Protein AF-A0A2W6WBD4-F1 (afdb_monomer_lite)

pLDDT: mean 84.71, std 10.41, range [52.47, 96.94]

Radius of gyration: 35.51 Å; chains: 1; bounding box: 65×51×89 Å

Secondary structure (DSSP, 8-state):
---HHHHHHHHHHHHHHHT--HHHHHHHHHHTT-S-PPPHHHHHHHTTTSS----HHHHHHHHHHHHH-S----HHHHHHHHHHHHHHHHHHHHHHHHHHHHHHHHHHHHHHHHHHHHHTS-------TTTT--HHHHHHHTT---

Foldseek 3Di:
DDDLVNLLVLLVVLCVVQVHQLVLLLVLLVLVVDPQADDSVLNVCSNVPHPRDGDPVNSVSSVVSCVVCVHCHDSVSNNVVSVVVVVVVVVVVVVVVVVVVVVVVVVVVVVVVVVVVVVPDDPPPPQDPCRPPDPCVVCVVVVHDD

Structure (mmCIF, N/CA/C/O backbone):
data_AF-A0A2W6WBD4-F1
#
_entry.id   AF-A0A2W6WBD4-F1
#
loop_
_atom_site.group_PDB
_atom_site.id
_atom_site.type_symbol
_atom_site.label_atom_id
_atom_site.label_alt_id
_atom_site.label_comp_id
_atom_site.label_asym_id
_atom_site.label_entity_id
_atom_site.label_seq_id
_atom_site.pdbx_PDB_ins_code
_atom_site.Cartn_x
_atom_site.Cartn_y
_atom_site.Cartn_z
_atom_site.occupancy
_atom_site.B_iso_or_equiv
_atom_site.auth_seq_id
_atom_site.auth_comp_id
_atom_site.auth_asym_id
_atom_site.auth_atom_id
_atom_site.pdbx_PDB_model_num
ATOM 1 N N . MET A 1 1 ? -13.043 21.173 6.519 1.00 58.72 1 MET A N 1
ATOM 2 C CA . MET A 1 1 ? -12.033 20.227 7.047 1.00 58.72 1 MET A CA 1
ATOM 3 C C . MET A 1 1 ? -12.710 19.423 8.134 1.00 58.72 1 MET A C 1
ATOM 5 O O . MET A 1 1 ? -13.426 20.041 8.909 1.00 58.72 1 MET A O 1
ATOM 9 N N . GLN A 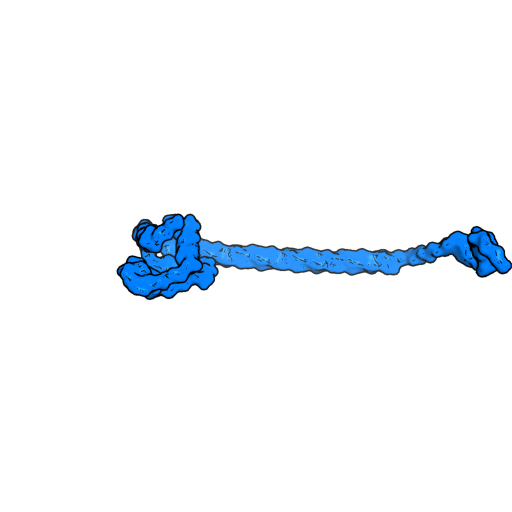1 2 ? -12.540 18.098 8.159 1.00 72.62 2 GLN A N 1
ATOM 10 C CA . GLN A 1 2 ? -13.084 17.290 9.254 1.00 72.62 2 GLN A CA 1
ATOM 11 C C . GLN A 1 2 ? -12.413 17.681 10.569 1.00 72.62 2 GLN A C 1
ATOM 13 O O . GLN A 1 2 ? -11.203 17.929 10.593 1.00 72.62 2 GLN A O 1
ATOM 18 N N . THR A 1 3 ? -13.191 17.757 11.643 1.00 83.06 3 THR A N 1
ATOM 19 C CA . THR A 1 3 ? -12.637 17.965 12.983 1.00 83.06 3 THR A CA 1
ATOM 20 C C . THR A 1 3 ? -11.920 16.700 13.464 1.00 83.06 3 THR A C 1
ATOM 22 O O . THR A 1 3 ? -12.224 15.591 13.027 1.00 83.06 3 THR A O 1
ATOM 25 N N . ASP A 1 4 ? -10.962 16.838 14.385 1.00 84.00 4 ASP A N 1
ATOM 26 C CA . ASP A 1 4 ? -10.241 15.684 14.950 1.00 84.00 4 ASP A CA 1
ATOM 27 C C . ASP A 1 4 ? -11.205 14.652 15.572 1.00 84.00 4 ASP A C 1
ATOM 29 O O . ASP A 1 4 ? -11.011 13.442 15.455 1.00 84.00 4 ASP A O 1
ATOM 33 N N . ASN A 1 5 ? -12.311 15.128 16.151 1.00 86.00 5 ASN A N 1
ATOM 34 C CA . ASN A 1 5 ? -13.357 14.273 16.700 1.00 86.00 5 ASN A CA 1
ATOM 35 C C . ASN A 1 5 ? -14.115 13.490 15.610 1.00 86.00 5 ASN A C 1
ATOM 37 O O . ASN A 1 5 ? -14.350 12.292 15.758 1.00 86.00 5 ASN A O 1
ATOM 41 N N . GLU A 1 6 ? -14.448 14.124 14.482 1.00 88.69 6 GLU A N 1
ATOM 42 C CA . GLU A 1 6 ? -15.081 13.440 13.343 1.00 88.69 6 GLU A CA 1
ATOM 43 C C . GLU A 1 6 ? -14.203 12.312 12.796 1.00 88.69 6 GLU A C 1
ATOM 45 O O . GLU A 1 6 ? -14.709 11.233 12.484 1.00 88.69 6 GLU A O 1
ATOM 50 N N . ILE A 1 7 ? -12.886 12.529 12.734 1.00 88.75 7 ILE A N 1
ATOM 51 C CA . ILE A 1 7 ? -11.929 11.518 12.275 1.00 88.75 7 ILE A CA 1
ATOM 52 C C . ILE A 1 7 ? -11.914 10.324 13.237 1.00 88.75 7 ILE A C 1
ATOM 54 O O . ILE A 1 7 ? -12.023 9.177 12.799 1.00 88.75 7 ILE A O 1
ATOM 58 N N . ARG A 1 8 ? -11.856 10.568 14.555 1.00 90.88 8 ARG A N 1
ATOM 59 C CA . ARG A 1 8 ? -11.934 9.499 15.569 1.00 90.88 8 ARG A CA 1
ATOM 60 C C . ARG A 1 8 ? -13.221 8.694 15.439 1.00 90.88 8 ARG A C 1
ATOM 62 O O . ARG A 1 8 ? -13.175 7.462 15.436 1.00 90.88 8 ARG A O 1
ATOM 69 N N . VAL A 1 9 ? -14.361 9.372 15.314 1.00 92.25 9 VAL A N 1
ATOM 70 C CA . VAL A 1 9 ? -15.671 8.727 15.157 1.00 92.25 9 VAL A CA 1
ATOM 71 C C . VAL A 1 9 ? -15.708 7.880 13.886 1.00 92.25 9 VAL A C 1
ATOM 73 O O . VAL A 1 9 ? -16.122 6.722 13.951 1.00 92.25 9 VAL A O 1
ATOM 76 N N . ALA A 1 10 ? -15.216 8.400 12.760 1.00 92.62 10 ALA A N 1
ATOM 77 C CA . ALA A 1 10 ? -15.157 7.663 11.501 1.00 92.62 10 ALA A CA 1
ATOM 78 C C . ALA A 1 10 ? -14.301 6.390 11.616 1.00 92.62 10 ALA A C 1
ATOM 80 O O . ALA A 1 10 ? -14.734 5.317 11.189 1.00 92.62 10 ALA A O 1
ATOM 81 N N . ILE A 1 11 ? -13.130 6.475 12.258 1.00 94.62 11 ILE A N 1
ATOM 82 C CA . ILE A 1 11 ? -12.261 5.312 12.493 1.00 94.62 11 ILE A CA 1
ATOM 83 C C . ILE A 1 11 ? -12.968 4.284 13.387 1.00 94.62 11 ILE A C 1
ATOM 85 O O . ILE A 1 11 ? -13.028 3.106 13.034 1.00 94.62 11 ILE A O 1
ATOM 89 N N . ARG A 1 12 ? -13.557 4.710 14.516 1.00 95.50 12 ARG A N 1
ATOM 90 C CA . ARG A 1 12 ? -14.293 3.814 15.433 1.00 95.50 12 ARG A CA 1
ATOM 91 C C . ARG A 1 12 ? -15.449 3.102 14.720 1.00 95.50 12 ARG A C 1
ATOM 93 O O . ARG A 1 12 ? -15.618 1.896 14.888 1.00 95.50 12 ARG A O 1
ATOM 100 N N . GLN A 1 13 ? -16.220 3.826 13.909 1.00 95.44 13 GLN A N 1
ATOM 101 C CA . GLN A 1 13 ? -17.331 3.264 13.135 1.00 95.44 13 GLN A CA 1
ATOM 102 C C . GLN A 1 13 ? -16.861 2.262 12.080 1.00 95.44 13 GLN A C 1
ATOM 104 O O . GLN A 1 13 ? -17.520 1.248 11.852 1.00 95.44 13 GLN A O 1
ATOM 109 N N . TRP A 1 14 ? -15.735 2.532 11.423 1.00 96.94 14 TRP A N 1
ATOM 110 C CA . TRP A 1 14 ? -15.176 1.608 10.445 1.00 96.94 14 TRP A CA 1
ATOM 111 C C . TRP A 1 14 ? -14.679 0.318 11.111 1.00 96.94 14 TRP A C 1
ATOM 113 O O . TRP A 1 14 ? -14.982 -0.775 10.627 1.00 96.94 14 TRP A O 1
ATOM 123 N N . LEU A 1 15 ? -13.986 0.434 12.250 1.00 96.38 15 LEU A N 1
ATOM 124 C CA . LEU A 1 15 ? -13.510 -0.710 13.033 1.00 96.38 15 LEU A CA 1
ATOM 125 C C . LEU A 1 15 ? -14.673 -1.583 13.516 1.00 96.38 15 LEU A C 1
ATOM 127 O O . LEU A 1 15 ? -14.650 -2.800 13.323 1.00 96.38 15 LEU A O 1
ATOM 131 N N . SER A 1 16 ? -15.718 -0.971 14.084 1.00 95.62 16 SER A N 1
ATOM 132 C CA . SER A 1 16 ? -16.884 -1.706 14.587 1.00 95.62 16 SER A CA 1
ATOM 133 C C . SER A 1 16 ? -17.660 -2.396 13.466 1.00 95.62 16 SER A C 1
ATOM 135 O O . SER A 1 16 ? -18.011 -3.569 13.594 1.00 95.62 16 SER A O 1
ATOM 137 N N . ARG A 1 17 ? -17.864 -1.709 12.334 1.00 95.62 17 ARG A N 1
ATOM 138 C CA . ARG A 1 17 ? -18.552 -2.251 11.154 1.00 95.62 17 ARG A CA 1
ATOM 139 C C . ARG A 1 17 ? -17.864 -3.494 10.606 1.00 95.62 17 ARG A C 1
ATOM 141 O O . ARG A 1 17 ? -18.543 -4.449 10.244 1.00 95.62 17 ARG A O 1
ATOM 148 N N . ASN A 1 18 ? -16.537 -3.474 10.544 1.00 94.88 18 ASN A N 1
ATOM 149 C CA . ASN A 1 18 ? -15.756 -4.570 9.979 1.00 94.88 18 ASN A CA 1
ATOM 150 C C . ASN A 1 18 ? -15.338 -5.610 11.026 1.00 94.88 18 ASN A C 1
ATOM 152 O O . ASN A 1 18 ? -14.753 -6.624 10.663 1.00 94.88 18 ASN A O 1
ATOM 156 N N . ARG A 1 19 ? -15.664 -5.397 12.312 1.00 94.81 19 ARG A N 1
ATOM 157 C CA . ARG A 1 19 ? -15.244 -6.243 13.445 1.00 94.81 19 ARG A CA 1
ATOM 158 C C . ARG A 1 19 ? -13.723 -6.392 13.541 1.00 94.81 19 ARG A C 1
ATOM 160 O O . ARG A 1 19 ? -13.213 -7.452 13.894 1.00 94.81 19 ARG A O 1
ATOM 167 N N . TRP A 1 20 ? -12.995 -5.333 13.206 1.00 96.06 20 TRP A N 1
ATOM 168 C CA . TRP A 1 20 ? -11.537 -5.313 13.271 1.00 96.06 20 TRP A CA 1
ATOM 169 C C . TRP A 1 20 ? -11.070 -4.574 1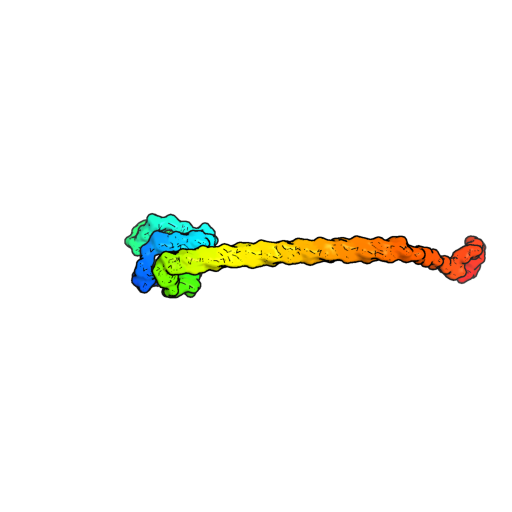4.517 1.00 96.06 20 TRP A C 1
ATOM 171 O O . TRP A 1 20 ? -11.650 -3.566 14.921 1.00 96.06 20 TRP A O 1
ATOM 181 N N . SER A 1 21 ? -9.975 -5.055 15.104 1.00 95.44 21 SER A N 1
ATOM 182 C CA . SER A 1 21 ? -9.252 -4.285 16.111 1.00 95.44 21 SER A CA 1
ATOM 183 C C . SER A 1 21 ? -8.382 -3.214 15.442 1.00 95.44 21 SER A C 1
ATOM 185 O O . SER A 1 21 ? -8.009 -3.332 14.270 1.00 95.44 21 SER A O 1
ATOM 187 N N . ALA A 1 22 ? -8.006 -2.179 16.198 1.00 94.12 22 ALA A N 1
ATOM 188 C CA . ALA A 1 22 ? -7.039 -1.181 15.740 1.00 94.12 22 ALA A CA 1
ATOM 189 C C . ALA A 1 22 ? -5.701 -1.832 15.336 1.00 94.12 22 ALA A C 1
ATOM 191 O O . ALA A 1 22 ? -5.080 -1.428 14.355 1.00 94.12 22 ALA A O 1
ATOM 192 N N . GLU A 1 23 ? -5.288 -2.888 16.044 1.00 95.38 23 GLU A N 1
ATOM 193 C CA . GLU A 1 23 ? -4.095 -3.663 15.709 1.00 95.38 23 GLU A CA 1
ATOM 194 C C . GLU A 1 23 ? -4.228 -4.364 14.353 1.00 95.38 23 GLU A C 1
ATOM 196 O O . GLU A 1 23 ? -3.329 -4.274 13.519 1.00 95.38 23 GLU A O 1
ATOM 201 N N . THR A 1 24 ? -5.365 -5.018 14.113 1.00 95.12 24 THR A N 1
ATOM 202 C CA . THR A 1 24 ? -5.678 -5.705 12.853 1.00 95.12 24 THR A CA 1
ATOM 203 C C . THR A 1 24 ? -5.624 -4.738 11.672 1.00 95.12 24 THR A C 1
ATOM 205 O O . THR A 1 24 ? -4.983 -5.026 10.663 1.00 95.12 24 THR A O 1
ATOM 208 N N . MET A 1 25 ? -6.225 -3.554 11.822 1.00 95.44 25 MET A N 1
ATOM 209 C CA . MET A 1 25 ? -6.181 -2.501 10.808 1.00 95.44 25 MET A CA 1
ATOM 210 C C . MET A 1 25 ? -4.743 -2.058 10.509 1.00 95.44 25 MET A C 1
ATOM 212 O O . MET A 1 25 ? -4.348 -1.987 9.348 1.00 95.44 25 MET A O 1
ATOM 216 N N . LEU A 1 26 ? -3.930 -1.806 11.539 1.00 94.88 26 LEU A N 1
ATOM 217 C CA . LEU A 1 26 ? -2.540 -1.387 11.345 1.00 94.88 26 LEU A CA 1
ATOM 218 C C . LEU A 1 26 ? -1.674 -2.493 10.730 1.00 94.88 26 LEU A C 1
ATOM 220 O O . LEU A 1 26 ? -0.814 -2.197 9.902 1.00 94.88 26 LEU A O 1
ATOM 224 N N . ARG A 1 27 ? -1.906 -3.765 11.079 1.00 93.56 27 ARG A N 1
ATOM 225 C CA . ARG A 1 27 ? -1.257 -4.910 10.418 1.00 93.56 27 ARG A CA 1
ATOM 226 C C . ARG A 1 27 ? -1.605 -4.954 8.927 1.00 93.56 27 ARG A C 1
ATOM 228 O O . ARG A 1 27 ? -0.699 -5.078 8.108 1.00 93.56 27 ARG A O 1
ATOM 235 N N . ALA A 1 28 ? -2.876 -4.763 8.569 1.00 93.56 28 ALA A N 1
ATOM 236 C CA . ALA A 1 28 ? -3.316 -4.689 7.174 1.00 93.56 28 ALA A CA 1
ATOM 237 C C . ALA A 1 28 ? -2.672 -3.511 6.418 1.00 93.56 28 ALA A C 1
ATOM 239 O O . ALA A 1 28 ? -2.194 -3.671 5.296 1.00 93.56 28 ALA A O 1
ATOM 240 N N . MET A 1 29 ? -2.584 -2.335 7.042 1.00 94.25 29 MET A N 1
ATOM 241 C CA . MET A 1 29 ? -1.891 -1.183 6.454 1.00 94.25 29 MET A CA 1
ATOM 242 C C . MET A 1 29 ? -0.394 -1.456 6.225 1.00 94.25 29 MET A C 1
ATOM 244 O O . MET A 1 29 ? 0.154 -1.057 5.198 1.00 94.25 29 MET A O 1
ATOM 248 N N . ARG A 1 30 ? 0.275 -2.164 7.144 1.00 91.44 30 ARG A N 1
ATOM 249 C CA . ARG A 1 30 ? 1.687 -2.557 6.982 1.00 91.44 30 ARG A CA 1
ATOM 250 C C . ARG A 1 30 ? 1.883 -3.577 5.865 1.00 91.44 30 ARG A C 1
ATOM 252 O O . ARG A 1 30 ? 2.840 -3.442 5.109 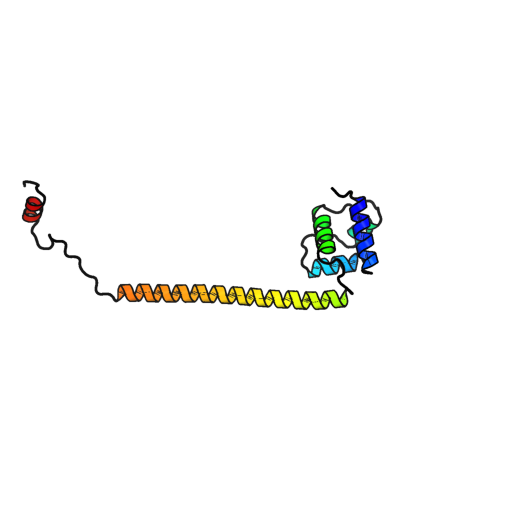1.00 91.44 30 ARG A O 1
ATOM 259 N N . LEU A 1 31 ? 0.965 -4.535 5.713 1.00 90.44 31 LEU A N 1
ATOM 260 C CA . LEU A 1 31 ? 0.969 -5.485 4.592 1.00 90.44 31 LEU A CA 1
ATOM 261 C C . LEU A 1 31 ? 0.941 -4.744 3.246 1.00 90.44 31 LEU A C 1
ATOM 263 O O . LEU A 1 31 ? 1.702 -5.052 2.334 1.00 90.44 31 LEU A O 1
ATOM 267 N N . LEU A 1 32 ? 0.141 -3.679 3.170 1.00 88.81 32 LEU A N 1
ATOM 268 C CA . LEU A 1 32 ? 0.049 -2.786 2.014 1.00 88.81 32 LEU A CA 1
ATOM 269 C C . LEU A 1 32 ? 1.194 -1.764 1.896 1.00 88.81 32 LEU A C 1
ATOM 271 O O . LEU A 1 32 ? 1.154 -0.903 1.018 1.00 88.81 32 LEU A O 1
ATOM 275 N N . ARG A 1 33 ? 2.216 -1.846 2.757 1.00 88.19 33 ARG A N 1
ATOM 276 C CA . ARG A 1 33 ? 3.395 -0.965 2.769 1.00 88.19 33 ARG A CA 1
ATOM 277 C C . ARG A 1 33 ? 3.069 0.526 2.929 1.00 88.19 33 ARG A C 1
ATOM 279 O O . ARG A 1 33 ? 3.762 1.373 2.366 1.00 88.19 33 ARG A O 1
ATOM 286 N N . TYR A 1 34 ? 2.047 0.869 3.715 1.00 88.06 34 TYR A N 1
ATOM 287 C CA . TYR A 1 34 ? 1.845 2.261 4.127 1.00 88.06 34 TYR A CA 1
ATOM 288 C C . TYR A 1 34 ? 3.033 2.724 4.983 1.00 88.06 34 TYR A C 1
ATOM 290 O O . TYR A 1 34 ? 3.281 2.168 6.054 1.00 88.06 34 TYR A O 1
ATOM 298 N N . SER A 1 35 ? 3.747 3.751 4.517 1.00 78.25 35 SER A N 1
ATOM 299 C CA . SER A 1 35 ? 4.969 4.276 5.146 1.00 78.25 35 SER A CA 1
ATOM 300 C C . SER A 1 35 ? 4.737 4.888 6.529 1.00 78.25 35 SER A C 1
ATOM 302 O O . SER A 1 35 ? 5.634 4.878 7.364 1.00 78.25 35 SER A O 1
ATOM 304 N N . GLU A 1 36 ? 3.533 5.393 6.790 1.00 83.56 36 GLU A N 1
ATOM 305 C CA . GLU A 1 36 ? 3.211 6.180 7.984 1.00 83.56 36 GLU A CA 1
ATOM 306 C C . GLU A 1 36 ? 2.090 5.525 8.784 1.00 83.56 36 GLU A C 1
ATOM 308 O O . GLU A 1 36 ? 0.983 6.043 8.929 1.00 83.56 36 GLU A O 1
ATOM 313 N N . THR A 1 37 ? 2.375 4.335 9.304 1.00 87.81 37 THR A N 1
ATOM 314 C CA . THR A 1 37 ? 1.475 3.658 10.239 1.00 87.81 37 THR A CA 1
ATOM 315 C C . THR A 1 37 ? 1.841 4.020 11.680 1.00 87.81 37 THR A C 1
ATOM 317 O O . THR A 1 37 ? 2.986 3.801 12.081 1.00 87.81 37 THR A O 1
ATOM 320 N N . PRO A 1 38 ? 0.902 4.535 12.497 1.00 90.75 38 PRO A N 1
ATOM 321 C CA . PRO A 1 38 ? 1.171 4.768 13.910 1.00 90.75 38 PRO A CA 1
ATOM 322 C C . PRO A 1 38 ? 1.408 3.445 14.654 1.00 90.75 38 PRO A C 1
ATOM 324 O O . PRO A 1 38 ? 1.050 2.353 14.193 1.00 90.75 38 PRO A O 1
ATOM 327 N N . ALA A 1 39 ? 2.005 3.540 15.843 1.00 90.19 39 ALA A N 1
ATOM 328 C CA . ALA A 1 39 ? 2.048 2.416 16.768 1.00 90.19 39 ALA A CA 1
ATOM 329 C C . ALA A 1 39 ? 0.630 2.067 17.246 1.00 90.19 39 ALA A C 1
ATOM 331 O O . ALA A 1 39 ? -0.231 2.941 17.375 1.00 90.19 39 ALA A O 1
ATOM 332 N N . THR A 1 40 ? 0.392 0.787 17.542 1.00 91.88 40 THR A N 1
ATOM 333 C CA . THR A 1 40 ? -0.925 0.316 17.993 1.00 91.88 40 THR A CA 1
ATOM 334 C C . THR A 1 40 ? -1.372 1.034 19.263 1.00 91.88 40 THR A C 1
ATOM 336 O O . THR A 1 40 ? -2.505 1.501 19.312 1.00 91.88 40 THR A O 1
ATOM 339 N N . SER A 1 41 ? -0.470 1.199 20.238 1.00 91.44 41 SER A N 1
ATOM 340 C CA . SER A 1 41 ? -0.731 1.928 21.486 1.00 91.44 41 SER A CA 1
ATOM 341 C C . SER A 1 41 ? -1.191 3.363 21.227 1.00 91.44 41 SER A C 1
ATOM 343 O O . SER A 1 41 ? -2.232 3.778 21.731 1.00 91.44 41 SER A O 1
ATOM 345 N N . VAL A 1 42 ? -0.476 4.085 20.362 1.00 91.81 42 VAL A N 1
ATOM 346 C CA . VAL A 1 42 ? -0.781 5.476 19.995 1.00 91.81 42 VAL A CA 1
ATOM 347 C C . VAL A 1 42 ? -2.169 5.584 19.368 1.00 91.81 42 VAL A C 1
ATOM 349 O O . VAL A 1 42 ? -2.960 6.435 19.771 1.00 91.81 42 VAL A O 1
ATOM 352 N N . LEU A 1 43 ? -2.504 4.692 18.429 1.00 92.69 43 LEU A N 1
ATOM 353 C CA . LEU A 1 43 ? -3.835 4.682 17.826 1.00 92.69 43 LEU A CA 1
ATOM 354 C C . LEU A 1 43 ? -4.918 4.355 18.859 1.00 92.69 43 LEU A C 1
ATOM 356 O O . LEU A 1 43 ? -5.949 5.019 18.885 1.00 92.69 43 LEU A O 1
ATOM 360 N N . THR A 1 44 ? -4.700 3.368 19.729 1.00 92.38 44 THR A N 1
ATOM 361 C CA . THR A 1 44 ? -5.686 3.021 20.763 1.00 92.38 44 THR A CA 1
ATOM 362 C C . THR A 1 44 ? -5.900 4.147 21.771 1.00 92.38 44 THR A C 1
ATOM 364 O O . THR A 1 44 ? -7.037 4.400 22.153 1.00 92.38 44 THR A O 1
ATOM 367 N N . GLU A 1 45 ? -4.848 4.867 22.162 1.00 92.25 45 GLU A N 1
ATOM 368 C CA . GLU A 1 45 ? -4.947 6.011 23.072 1.00 92.25 45 GLU A CA 1
ATOM 369 C C . GLU A 1 45 ? -5.643 7.205 22.417 1.00 92.25 45 GLU A C 1
ATOM 371 O O . GLU A 1 45 ? -6.510 7.829 23.034 1.00 92.25 45 GLU A O 1
ATOM 376 N N . TYR A 1 46 ? -5.327 7.482 21.151 1.00 91.44 46 TYR A N 1
ATOM 377 C CA . TYR A 1 46 ? -6.008 8.497 20.351 1.00 91.44 46 TYR A CA 1
ATOM 378 C C . TYR A 1 46 ? -7.503 8.179 20.217 1.00 91.44 46 TYR A C 1
ATOM 380 O O . TYR A 1 46 ? -8.365 9.020 20.481 1.00 91.44 46 TYR A O 1
ATOM 388 N N . LEU A 1 47 ? -7.838 6.925 19.912 1.00 92.00 47 LEU A N 1
ATOM 389 C CA . LEU A 1 47 ? -9.219 6.451 19.872 1.00 92.00 47 LEU A CA 1
ATOM 390 C C . LEU A 1 47 ? -9.864 6.324 21.254 1.00 92.00 47 LEU A C 1
ATOM 392 O O . LEU A 1 47 ? -11.052 6.041 21.303 1.00 92.00 47 LEU A O 1
ATOM 396 N N . ALA A 1 48 ? -9.149 6.527 22.358 1.00 89.94 48 ALA A N 1
ATOM 397 C CA . ALA A 1 48 ? -9.689 6.530 23.719 1.00 89.94 48 ALA A CA 1
ATOM 398 C C . ALA A 1 48 ? -9.772 7.943 24.321 1.00 89.94 48 ALA A C 1
ATOM 400 O O . ALA A 1 48 ? -9.972 8.074 25.524 1.00 89.94 48 ALA A O 1
ATOM 401 N N . GLU A 1 49 ? -9.594 8.992 23.506 1.00 82.62 49 GLU A N 1
ATOM 402 C CA . GLU A 1 49 ? -9.626 10.396 23.960 1.00 82.62 49 GLU A CA 1
ATOM 403 C C . GLU A 1 49 ? -8.570 10.731 25.025 1.00 82.62 49 GLU A C 1
ATOM 405 O O . GLU A 1 49 ? -8.694 11.686 25.788 1.00 82.62 49 GLU A O 1
ATOM 410 N N . ARG A 1 50 ? -7.468 9.972 25.040 1.00 77.31 50 ARG A N 1
ATOM 411 C CA . ARG A 1 50 ? -6.305 10.254 25.887 1.00 77.31 50 ARG A CA 1
ATOM 412 C C . ARG A 1 50 ? -5.395 11.295 25.223 1.00 77.31 50 ARG A C 1
ATOM 414 O O . ARG A 1 50 ? -5.601 11.672 24.072 1.00 77.31 50 ARG A O 1
ATOM 421 N N . ARG A 1 51 ? -4.355 11.742 25.940 1.00 76.50 51 ARG A N 1
ATOM 422 C CA . ARG A 1 51 ? -3.376 12.770 25.508 1.00 76.50 51 ARG A CA 1
ATOM 423 C C . ARG A 1 51 ? -2.530 12.403 24.269 1.00 76.50 51 ARG A C 1
ATOM 425 O O . ARG A 1 51 ? -1.598 13.134 23.949 1.00 76.50 51 ARG A O 1
ATOM 432 N N . ALA A 1 52 ? -2.822 11.303 23.580 1.00 80.62 52 ALA A N 1
ATOM 433 C CA . ALA A 1 52 ? -2.111 10.911 22.373 1.00 80.62 52 ALA A CA 1
ATOM 434 C C . ALA A 1 52 ? -2.577 11.744 21.173 1.00 80.62 52 ALA A C 1
ATOM 436 O O . ALA A 1 52 ? -3.771 11.811 20.869 1.00 80.62 52 ALA A O 1
ATOM 437 N N . SER A 1 53 ? -1.621 12.354 20.476 1.00 84.81 53 SER A N 1
ATOM 438 C CA . SER A 1 53 ? -1.822 12.968 19.167 1.00 84.81 53 SER A CA 1
ATOM 439 C C . SER A 1 53 ? -1.286 12.045 18.074 1.00 84.81 53 SER A C 1
ATOM 441 O O . SER A 1 53 ? -0.298 11.334 18.260 1.00 84.81 53 SER A O 1
ATOM 443 N N . ILE A 1 54 ? -1.958 12.046 16.925 1.00 88.81 54 ILE A N 1
ATOM 444 C CA . ILE A 1 54 ? -1.506 11.355 15.716 1.00 88.81 54 ILE A CA 1
ATOM 445 C C . ILE A 1 54 ? -1.045 12.415 14.719 1.00 88.81 54 ILE A C 1
ATOM 447 O O . ILE A 1 54 ? -1.660 13.475 14.594 1.00 88.81 54 ILE A O 1
ATOM 451 N N . VAL A 1 55 ? 0.050 12.135 14.014 1.00 90.88 55 VAL A N 1
ATOM 452 C CA . VAL A 1 55 ? 0.572 13.041 12.985 1.00 90.88 55 VAL A CA 1
ATOM 453 C C . VAL 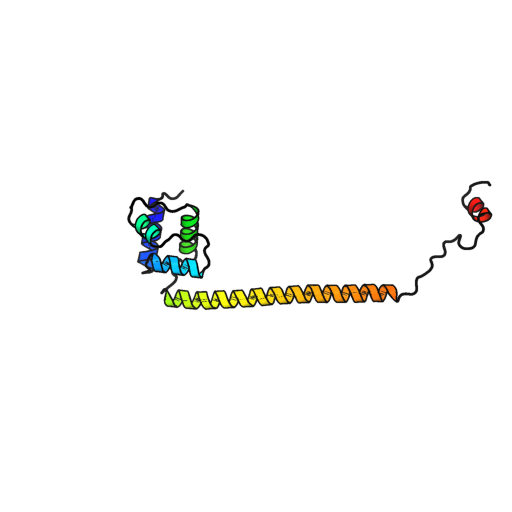A 1 55 ? -0.412 13.108 11.816 1.00 90.88 55 VAL A C 1
ATOM 455 O O . VAL A 1 55 ? -1.029 12.109 11.448 1.00 90.88 55 VAL A O 1
ATOM 458 N N . ARG A 1 56 ? -0.550 14.283 11.195 1.00 88.69 56 ARG A N 1
ATOM 459 C CA . ARG A 1 56 ? -1.470 14.492 10.066 1.00 88.69 56 ARG A CA 1
ATOM 460 C C . ARG A 1 56 ? -1.305 13.441 8.967 1.00 88.69 56 ARG A C 1
ATOM 462 O O . ARG A 1 56 ? -2.309 12.933 8.476 1.00 88.69 56 ARG A O 1
ATOM 469 N N . ASP A 1 57 ? -0.075 13.094 8.609 1.00 90.69 57 ASP A N 1
ATOM 470 C CA . ASP A 1 57 ? 0.165 12.177 7.494 1.00 90.69 57 ASP A CA 1
ATOM 471 C C . ASP A 1 57 ? -0.254 10.732 7.832 1.00 90.69 57 ASP A C 1
ATOM 473 O O . ASP A 1 57 ? -0.871 10.047 7.013 1.00 90.69 57 ASP A O 1
ATOM 477 N N . GLN A 1 58 ? -0.131 10.330 9.103 1.00 91.75 58 GLN A N 1
ATOM 478 C CA . GLN A 1 58 ? -0.696 9.076 9.617 1.00 91.75 58 GLN A CA 1
ATOM 479 C C . GLN A 1 58 ? -2.234 9.065 9.544 1.00 91.75 58 GLN A C 1
ATOM 481 O O . GLN A 1 58 ? -2.829 8.052 9.174 1.00 91.75 58 GLN A O 1
ATOM 486 N N . LEU A 1 59 ? -2.903 10.186 9.847 1.00 91.06 59 LEU A N 1
ATOM 487 C CA . LEU A 1 59 ? -4.361 10.298 9.686 1.00 91.06 59 LEU A CA 1
ATOM 488 C C . LEU A 1 59 ? -4.778 10.231 8.213 1.00 91.06 59 LEU A C 1
ATOM 490 O O . LEU A 1 59 ? -5.772 9.583 7.885 1.00 91.06 59 LEU A O 1
ATOM 494 N N . LEU A 1 60 ? -4.011 10.852 7.313 1.00 90.69 60 LEU A N 1
ATOM 495 C CA . LEU A 1 60 ? -4.242 10.759 5.870 1.00 90.69 60 LEU A CA 1
ATOM 496 C C . LEU A 1 60 ? -4.067 9.321 5.365 1.00 90.69 60 LEU A C 1
ATOM 498 O O . LEU A 1 60 ? -4.875 8.859 4.557 1.00 90.69 60 LEU A O 1
ATOM 502 N N . ALA A 1 61 ? -3.060 8.600 5.864 1.00 92.25 61 ALA A N 1
ATOM 503 C CA . ALA A 1 61 ? -2.843 7.188 5.569 1.00 92.25 61 ALA A CA 1
ATOM 504 C C . ALA A 1 61 ? -4.022 6.319 6.037 1.00 92.25 61 ALA A C 1
ATOM 506 O O . ALA A 1 61 ? -4.542 5.520 5.255 1.00 92.25 61 ALA A O 1
ATOM 507 N N . ILE A 1 62 ? -4.492 6.514 7.275 1.00 93.44 62 ILE A N 1
ATOM 508 C CA . ILE A 1 62 ? -5.660 5.803 7.818 1.00 93.44 62 ILE A CA 1
ATOM 509 C C . ILE A 1 62 ? -6.914 6.118 6.995 1.00 93.44 62 ILE A C 1
ATOM 511 O O . ILE A 1 62 ? -7.644 5.206 6.609 1.00 93.44 62 ILE A O 1
ATOM 515 N N . ASN A 1 63 ? -7.151 7.389 6.666 1.00 92.00 63 ASN A N 1
ATOM 516 C CA . ASN A 1 63 ? -8.317 7.786 5.882 1.00 92.00 63 ASN A CA 1
ATOM 517 C C . ASN A 1 63 ? -8.292 7.183 4.468 1.00 92.00 63 ASN A C 1
ATOM 519 O O . ASN A 1 63 ? -9.307 6.684 3.977 1.00 92.00 63 ASN A O 1
ATOM 523 N N . ARG A 1 64 ? -7.118 7.164 3.821 1.00 92.31 64 ARG A N 1
ATOM 524 C CA . ARG A 1 64 ? -6.929 6.509 2.519 1.00 92.31 64 ARG A CA 1
ATOM 525 C C . ARG A 1 64 ? -7.231 5.016 2.603 1.00 92.31 64 ARG A C 1
ATOM 527 O O . ARG A 1 64 ? -7.921 4.497 1.728 1.00 92.31 64 ARG A O 1
ATOM 534 N N . PHE A 1 65 ? -6.761 4.345 3.652 1.00 94.31 65 PHE A N 1
ATOM 535 C CA . PHE A 1 65 ? -7.034 2.930 3.878 1.00 94.31 65 PHE A CA 1
ATOM 536 C C . PHE A 1 65 ? -8.538 2.661 4.048 1.00 94.31 65 PHE A C 1
ATOM 538 O O . PHE A 1 65 ? -9.097 1.849 3.315 1.00 94.31 65 PHE A O 1
ATOM 545 N N . ILE A 1 66 ? -9.212 3.406 4.930 1.00 94.25 66 ILE A N 1
ATOM 546 C CA . ILE A 1 66 ? -10.660 3.299 5.183 1.00 94.25 66 ILE A CA 1
ATOM 547 C C . ILE A 1 66 ? -11.482 3.526 3.907 1.00 94.25 66 ILE A C 1
ATOM 549 O O . ILE A 1 66 ? -12.445 2.802 3.650 1.00 94.25 66 ILE A O 1
ATOM 553 N N . THR A 1 67 ? -11.088 4.512 3.099 1.00 92.69 67 THR A N 1
ATOM 554 C CA . THR A 1 67 ? -11.767 4.852 1.840 1.00 92.69 67 THR A CA 1
ATOM 555 C C . THR A 1 67 ? -11.542 3.786 0.767 1.00 92.69 67 THR A C 1
ATOM 557 O O . THR A 1 67 ? -12.463 3.463 0.022 1.00 92.69 67 THR A O 1
ATOM 560 N N . SER A 1 68 ? -10.335 3.220 0.693 1.00 93.06 68 SER A N 1
ATOM 561 C CA . SER A 1 68 ? -9.989 2.195 -0.303 1.00 93.06 68 SER A CA 1
ATOM 562 C C . SER A 1 68 ? -10.612 0.838 0.028 1.00 93.06 68 SER A C 1
ATOM 564 O O . SER A 1 68 ? -10.963 0.084 -0.874 1.00 93.06 68 SER A O 1
ATOM 566 N N . TYR A 1 69 ? -10.777 0.539 1.320 1.00 93.75 69 TYR A N 1
ATOM 567 C CA . TYR A 1 69 ? -11.288 -0.737 1.813 1.00 93.75 69 TYR A CA 1
ATOM 568 C C . TYR A 1 69 ? -12.475 -0.514 2.758 1.00 93.75 69 TYR A C 1
ATOM 570 O O . TYR A 1 69 ? -12.365 -0.700 3.970 1.00 93.75 69 TYR A O 1
ATOM 578 N N . PRO A 1 70 ? -13.653 -0.132 2.237 1.00 92.88 70 PRO A N 1
ATOM 579 C CA . PRO A 1 70 ? -14.827 0.090 3.077 1.00 92.88 70 PRO A CA 1
ATOM 580 C C . PRO A 1 70 ? -15.353 -1.206 3.720 1.00 92.88 70 PRO A C 1
ATOM 582 O O . PRO A 1 70 ? -16.005 -1.137 4.766 1.00 92.88 70 PRO A O 1
ATOM 585 N N . ARG A 1 71 ? -15.089 -2.368 3.097 1.00 92.12 71 ARG A N 1
ATOM 586 C CA . ARG A 1 71 ? -15.502 -3.713 3.542 1.00 92.12 71 ARG A CA 1
ATOM 587 C C . ARG A 1 71 ? -14.437 -4.771 3.190 1.00 92.12 71 ARG A C 1
ATOM 589 O O . ARG A 1 71 ? -14.617 -5.492 2.214 1.00 92.12 71 ARG A O 1
ATOM 596 N N . PRO A 1 72 ? -13.325 -4.861 3.939 1.00 88.81 72 PRO A N 1
ATOM 597 C CA . PRO A 1 72 ? -12.232 -5.792 3.642 1.00 88.81 72 PRO A CA 1
ATOM 598 C C . PRO A 1 72 ? -12.546 -7.271 3.931 1.00 88.81 72 PRO A C 1
ATOM 600 O O . PRO A 1 72 ? -11.759 -8.125 3.546 1.00 88.81 72 PRO A O 1
ATOM 603 N N . GLY A 1 73 ? -13.663 -7.589 4.597 1.00 91.50 73 GLY A N 1
ATOM 604 C CA . GLY A 1 73 ? -13.961 -8.956 5.040 1.00 91.50 73 GLY A CA 1
ATOM 605 C C . GLY A 1 73 ? -13.226 -9.314 6.333 1.00 91.50 73 GLY A C 1
ATOM 606 O O . GLY A 1 73 ? -12.941 -8.439 7.158 1.00 91.50 73 GLY A O 1
ATOM 607 N N . THR A 1 74 ? -12.946 -10.601 6.548 1.00 93.12 74 THR A N 1
ATOM 608 C CA . THR A 1 74 ? -12.114 -11.011 7.687 1.00 93.12 74 THR A CA 1
ATOM 609 C C . THR A 1 74 ? -10.650 -10.658 7.424 1.00 93.12 74 THR A C 1
ATOM 611 O O . THR A 1 74 ? -10.231 -10.483 6.282 1.00 93.12 74 THR A O 1
ATOM 614 N N . PHE A 1 75 ? -9.847 -10.536 8.483 1.00 92.00 75 PHE A N 1
ATOM 615 C CA . PHE A 1 75 ? -8.420 -10.270 8.300 1.00 92.00 75 PHE A CA 1
ATOM 616 C C . PHE A 1 75 ? -7.699 -11.410 7.572 1.00 92.00 75 PHE A C 1
ATOM 618 O O . PHE A 1 75 ? -6.774 -11.128 6.822 1.00 92.00 75 PHE A O 1
ATOM 625 N N . ALA A 1 76 ? -8.121 -12.662 7.776 1.00 91.44 76 ALA A N 1
ATOM 626 C CA . ALA A 1 76 ? -7.539 -13.816 7.094 1.00 91.44 76 ALA A CA 1
ATOM 627 C C . ALA A 1 76 ? -7.775 -13.728 5.580 1.00 91.44 76 ALA A C 1
ATOM 629 O O . ALA A 1 76 ? -6.815 -13.705 4.819 1.00 91.44 76 ALA A O 1
ATOM 630 N N . ASP A 1 77 ? -9.030 -13.525 5.163 1.00 92.50 77 ASP A N 1
ATOM 631 C CA . ASP A 1 77 ? -9.366 -13.379 3.741 1.00 92.50 77 ASP A CA 1
ATOM 632 C C . ASP A 1 77 ? -8.635 -12.184 3.118 1.00 92.50 77 ASP A C 1
ATOM 634 O O . ASP A 1 77 ? -8.098 -12.261 2.015 1.00 92.50 77 ASP A O 1
ATOM 638 N N . PHE A 1 78 ? -8.589 -11.061 3.842 1.00 93.19 78 PHE A N 1
ATOM 639 C CA . PHE A 1 78 ? -7.883 -9.872 3.386 1.00 93.19 78 PHE A CA 1
ATOM 640 C C . PHE A 1 78 ? -6.383 -10.128 3.218 1.00 93.19 78 PHE A C 1
ATOM 642 O O . PHE A 1 78 ? -5.794 -9.701 2.226 1.00 93.19 78 PHE A O 1
ATOM 649 N N . HIS A 1 79 ? -5.763 -10.804 4.185 1.00 92.44 79 HIS A N 1
ATOM 650 C CA . HIS A 1 79 ? -4.346 -11.133 4.151 1.00 92.44 79 HIS A CA 1
ATOM 651 C C . HIS A 1 79 ? -4.020 -11.997 2.933 1.00 92.44 79 HIS A C 1
ATOM 653 O O . HIS A 1 79 ? -3.151 -11.616 2.152 1.00 92.44 79 HIS A O 1
ATOM 659 N N . ASP A 1 80 ? -4.769 -13.079 2.723 1.00 91.44 80 ASP A N 1
ATOM 660 C CA . ASP A 1 80 ? -4.534 -14.015 1.623 1.00 91.44 80 ASP A CA 1
ATOM 661 C C . ASP A 1 80 ? -4.691 -13.327 0.261 1.00 91.44 80 ASP A C 1
ATOM 663 O O . ASP A 1 80 ? -3.806 -13.405 -0.596 1.00 91.44 80 ASP A O 1
ATOM 667 N N . VAL A 1 81 ? -5.775 -12.565 0.065 1.00 89.25 81 VAL A N 1
ATOM 668 C CA . VAL A 1 81 ? -6.014 -11.838 -1.193 1.00 89.25 81 VAL A CA 1
ATOM 669 C C . VAL A 1 81 ? -4.903 -10.817 -1.460 1.00 89.25 81 VAL A C 1
ATOM 671 O O . VAL A 1 81 ? -4.410 -10.715 -2.588 1.00 89.25 81 VAL A O 1
ATOM 674 N N . MET A 1 82 ? -4.480 -10.066 -0.440 1.00 89.19 82 MET A N 1
ATOM 675 C CA . MET A 1 82 ? -3.431 -9.058 -0.601 1.00 89.19 82 MET A CA 1
ATOM 676 C C . MET A 1 82 ? -2.051 -9.679 -0.808 1.00 89.19 82 MET A C 1
ATOM 678 O O . MET A 1 82 ? -1.283 -9.160 -1.615 1.00 89.19 82 MET A O 1
ATOM 682 N N . GLU A 1 83 ? -1.725 -10.785 -0.143 1.00 86.69 83 GLU A N 1
ATOM 683 C CA . GLU A 1 83 ? -0.458 -11.491 -0.338 1.00 86.69 83 GLU A CA 1
ATOM 684 C C . GLU A 1 83 ? -0.339 -12.006 -1.778 1.00 86.69 83 GLU A C 1
ATOM 686 O O . GLU A 1 83 ? 0.650 -11.720 -2.463 1.00 86.69 83 GLU A O 1
ATOM 691 N N . HIS A 1 84 ? -1.396 -12.637 -2.299 1.00 85.56 84 HIS A N 1
ATOM 692 C CA . HIS A 1 84 ? -1.461 -13.039 -3.703 1.00 85.56 84 HIS A CA 1
ATOM 693 C C . HIS A 1 84 ? -1.303 -11.852 -4.657 1.00 85.56 84 HIS A C 1
ATOM 695 O O . HIS A 1 84 ? -0.561 -11.934 -5.641 1.00 85.56 84 HIS A O 1
ATOM 701 N N . GLN A 1 85 ? -1.955 -10.726 -4.363 1.00 85.31 85 GLN A N 1
ATOM 702 C CA . GLN A 1 85 ? -1.876 -9.535 -5.200 1.00 85.31 85 GLN A CA 1
ATOM 703 C C . GLN A 1 85 ? -0.485 -8.886 -5.167 1.00 85.31 85 GLN A C 1
ATOM 705 O O . GLN A 1 85 ? 0.008 -8.454 -6.211 1.00 85.31 85 GLN A O 1
ATOM 710 N N . ILE A 1 86 ? 0.177 -8.846 -4.008 1.00 83.19 86 ILE A N 1
ATOM 711 C CA . ILE A 1 86 ? 1.545 -8.330 -3.862 1.00 83.19 86 ILE A CA 1
ATOM 712 C C . ILE A 1 86 ? 2.524 -9.193 -4.662 1.00 83.19 86 ILE A C 1
ATOM 714 O O . ILE A 1 86 ? 3.343 -8.648 -5.405 1.00 83.19 86 ILE A O 1
ATOM 718 N N . VAL A 1 87 ? 2.416 -10.522 -4.566 1.00 81.44 87 VAL A N 1
ATOM 719 C CA . VAL A 1 87 ? 3.253 -11.455 -5.336 1.00 81.44 87 VAL A CA 1
ATOM 720 C C . VAL A 1 87 ? 3.013 -11.288 -6.836 1.00 81.44 87 VAL A C 1
ATOM 722 O O . VAL A 1 87 ? 3.970 -11.180 -7.604 1.00 81.44 87 VAL A O 1
ATOM 725 N N . PHE A 1 88 ? 1.751 -11.205 -7.261 1.00 81.44 88 PHE A N 1
ATOM 726 C CA . PHE A 1 88 ? 1.395 -11.028 -8.668 1.00 81.44 88 PHE A CA 1
ATOM 727 C C . PHE A 1 88 ? 1.940 -9.713 -9.244 1.00 81.44 88 PHE A C 1
ATOM 729 O O . PHE A 1 88 ? 2.556 -9.701 -10.309 1.00 81.44 88 PHE A O 1
ATOM 736 N N . GLN A 1 89 ? 1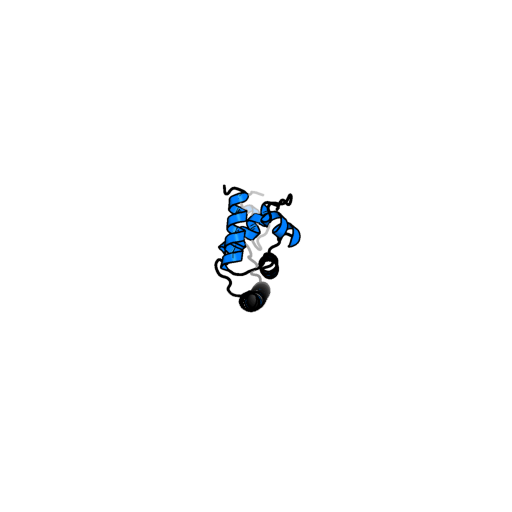.776 -8.603 -8.522 1.00 82.50 89 GLN A N 1
ATOM 737 C CA . GLN A 1 89 ? 2.312 -7.300 -8.927 1.00 82.50 89 GLN A CA 1
ATOM 738 C C . GLN A 1 89 ? 3.845 -7.286 -8.938 1.00 82.50 89 GLN A C 1
ATOM 740 O O . GLN A 1 89 ? 4.442 -6.639 -9.796 1.00 82.50 89 GLN A O 1
ATOM 745 N N . GLY A 1 90 ? 4.484 -8.003 -8.008 1.00 79.94 90 GLY A N 1
ATOM 746 C CA . GLY A 1 90 ? 5.933 -8.195 -7.989 1.00 79.94 90 GLY A CA 1
ATOM 747 C C . GLY A 1 90 ? 6.435 -8.862 -9.268 1.00 79.94 90 GLY A C 1
ATOM 748 O O . GLY A 1 90 ? 7.290 -8.295 -9.945 1.00 79.94 90 GLY A O 1
ATOM 749 N N . ARG A 1 91 ? 5.834 -10.000 -9.642 1.00 82.50 91 ARG A N 1
ATOM 750 C CA . ARG A 1 91 ? 6.173 -10.728 -10.878 1.00 82.50 91 ARG A CA 1
ATOM 751 C C . ARG A 1 91 ? 5.949 -9.881 -12.122 1.00 82.50 91 ARG A C 1
ATOM 753 O O . ARG A 1 91 ? 6.848 -9.753 -12.940 1.00 82.50 91 ARG A O 1
ATOM 760 N N . ARG A 1 92 ? 4.798 -9.212 -12.219 1.00 86.31 92 ARG A N 1
ATOM 761 C CA . ARG A 1 92 ? 4.490 -8.347 -13.364 1.00 86.31 92 ARG A CA 1
ATOM 762 C C . ARG A 1 92 ? 5.503 -7.209 -13.527 1.00 86.31 92 ARG A C 1
ATOM 764 O O . ARG A 1 92 ? 5.924 -6.911 -14.638 1.00 86.31 92 ARG A O 1
ATOM 771 N N . ARG A 1 93 ? 5.918 -6.567 -12.429 1.00 81.50 93 ARG A N 1
ATOM 772 C CA . ARG A 1 93 ? 6.954 -5.520 -12.479 1.00 81.50 93 ARG A CA 1
ATOM 773 C C . ARG A 1 93 ? 8.305 -6.072 -12.914 1.00 81.50 93 ARG A C 1
ATOM 775 O O . ARG A 1 93 ? 9.029 -5.395 -13.635 1.00 81.50 93 ARG A O 1
ATOM 782 N N . GLU A 1 94 ? 8.656 -7.268 -12.459 1.00 83.38 94 GLU A N 1
ATOM 783 C CA . GLU A 1 94 ? 9.888 -7.940 -12.864 1.00 83.38 94 GLU A CA 1
ATOM 784 C C . GLU A 1 94 ? 9.872 -8.283 -14.359 1.00 83.38 94 GLU A C 1
ATOM 786 O O . GLU A 1 94 ? 10.819 -7.950 -15.069 1.00 83.38 94 GLU A O 1
ATOM 791 N N . GLU A 1 95 ? 8.764 -8.825 -14.864 1.00 87.75 95 GLU A N 1
ATOM 792 C CA . GLU A 1 95 ? 8.545 -9.087 -16.291 1.00 87.75 95 GLU A CA 1
ATOM 793 C C . GLU A 1 95 ? 8.644 -7.804 -17.130 1.00 87.75 95 GLU A C 1
ATOM 795 O O . GLU A 1 95 ? 9.354 -7.777 -18.135 1.00 87.75 95 GLU A O 1
ATOM 800 N N . GLU A 1 96 ? 8.010 -6.710 -16.695 1.00 86.69 96 GLU A N 1
ATOM 801 C CA . GLU A 1 96 ? 8.097 -5.404 -17.364 1.00 86.69 96 GLU A CA 1
ATOM 802 C C . GLU A 1 96 ? 9.539 -4.861 -17.386 1.00 86.69 96 GLU A C 1
ATOM 804 O O . GLU A 1 96 ? 9.980 -4.280 -18.382 1.00 86.69 96 GLU A O 1
ATOM 809 N N . LEU A 1 97 ? 10.306 -5.060 -16.309 1.00 85.19 97 LEU A N 1
ATOM 810 C CA . LEU A 1 97 ? 11.714 -4.662 -16.251 1.00 85.19 97 LEU A CA 1
ATOM 811 C C . LEU A 1 97 ? 12.590 -5.502 -17.185 1.00 85.19 97 LEU A C 1
ATOM 813 O O . LEU A 1 97 ? 13.484 -4.951 -17.830 1.00 85.19 97 LEU A O 1
ATOM 817 N N . ILE A 1 98 ? 12.343 -6.809 -17.270 1.00 89.44 98 ILE A N 1
ATOM 818 C CA . ILE A 1 98 ? 13.057 -7.709 -18.181 1.00 89.44 98 ILE A CA 1
ATOM 819 C C . ILE A 1 98 ? 12.741 -7.342 -19.634 1.00 89.44 98 ILE A C 1
ATOM 821 O O . ILE A 1 98 ? 13.668 -7.179 -20.427 1.00 89.44 98 ILE A O 1
ATOM 825 N N . ALA A 1 99 ? 11.468 -7.116 -19.969 1.00 89.94 99 ALA A N 1
ATOM 826 C CA . ALA A 1 99 ? 11.049 -6.699 -21.306 1.00 89.94 99 ALA A CA 1
ATOM 827 C C . ALA A 1 99 ? 11.752 -5.405 -21.746 1.00 89.94 99 ALA A C 1
ATOM 829 O O . ALA A 1 99 ? 12.376 -5.368 -22.806 1.00 89.94 99 ALA A O 1
ATOM 830 N N . ARG A 1 100 ? 11.771 -4.381 -20.882 1.00 87.31 100 ARG A N 1
ATOM 831 C CA . ARG A 1 100 ? 12.486 -3.122 -21.158 1.00 87.31 100 ARG A CA 1
ATOM 832 C C . ARG A 1 100 ? 13.988 -3.317 -21.361 1.00 87.31 100 ARG A C 1
ATOM 834 O O . ARG A 1 100 ? 14.590 -2.619 -22.173 1.00 87.31 100 ARG A O 1
ATOM 841 N N . ARG A 1 101 ? 14.623 -4.233 -20.621 1.00 88.81 101 ARG A N 1
ATOM 842 C CA . ARG A 1 101 ? 16.054 -4.538 -20.806 1.00 88.81 101 ARG A CA 1
ATOM 843 C C . ARG A 1 101 ? 16.310 -5.184 -22.164 1.00 88.81 101 ARG A C 1
ATOM 845 O O . ARG A 1 101 ? 17.222 -4.743 -22.858 1.00 88.81 101 ARG A O 1
ATOM 852 N N . MET A 1 102 ? 15.482 -6.153 -22.557 1.00 89.88 102 MET A N 1
ATOM 853 C CA . MET A 1 102 ? 15.590 -6.810 -23.862 1.00 89.88 102 MET A CA 1
ATOM 854 C C . MET A 1 102 ? 15.381 -5.827 -25.018 1.00 89.88 102 MET A C 1
ATOM 856 O O . MET A 1 102 ? 16.138 -5.860 -25.982 1.00 89.88 102 MET A O 1
ATOM 860 N N . GLU A 1 103 ? 14.425 -4.899 -24.908 1.00 90.75 103 GLU A N 1
ATOM 861 C CA . GLU A 1 103 ? 14.219 -3.841 -25.911 1.00 90.75 103 GLU A CA 1
ATOM 862 C C . GLU A 1 103 ? 15.459 -2.953 -26.081 1.00 90.75 103 GLU A C 1
ATOM 864 O O . GLU A 1 103 ? 15.871 -2.649 -27.202 1.00 90.75 103 GLU A O 1
ATOM 869 N N . VAL A 1 104 ? 16.091 -2.555 -24.973 1.00 90.81 104 VAL A N 1
ATOM 870 C CA . VAL A 1 104 ? 17.316 -1.743 -25.011 1.00 90.81 104 VAL A CA 1
ATOM 871 C C . VAL A 1 104 ? 18.481 -2.521 -25.627 1.00 90.81 104 VAL A C 1
ATOM 873 O O . VAL A 1 104 ? 19.277 -1.938 -26.365 1.00 90.81 104 VAL A O 1
ATOM 876 N N . GLU A 1 105 ? 18.608 -3.814 -25.336 1.00 87.38 105 GLU A N 1
ATOM 877 C CA . GLU A 1 105 ? 19.643 -4.665 -25.930 1.00 87.38 105 GLU A CA 1
ATOM 878 C C . GLU A 1 105 ? 19.421 -4.879 -27.428 1.00 87.38 105 GLU A C 1
ATOM 880 O O . GLU A 1 105 ? 20.354 -4.657 -28.202 1.00 87.38 105 GLU A O 1
ATOM 885 N N . ALA A 1 106 ? 18.190 -5.169 -27.854 1.00 90.25 106 ALA A N 1
ATOM 886 C CA . ALA A 1 106 ? 17.829 -5.273 -29.267 1.00 90.25 106 ALA A CA 1
ATOM 887 C C . ALA A 1 106 ? 18.146 -3.971 -30.024 1.00 90.25 106 ALA A C 1
ATOM 889 O O . ALA A 1 106 ? 18.829 -3.991 -31.047 1.00 90.25 106 ALA A O 1
ATOM 890 N N . ALA A 1 107 ? 17.776 -2.815 -29.462 1.00 88.69 107 ALA A N 1
ATOM 891 C CA . ALA A 1 107 ? 18.088 -1.516 -30.057 1.00 88.69 107 ALA A CA 1
ATOM 892 C C . ALA A 1 107 ? 19.604 -1.252 -30.165 1.00 88.69 107 ALA A C 1
ATOM 894 O O . ALA A 1 107 ? 20.070 -0.612 -31.114 1.00 88.69 107 ALA A O 1
ATOM 895 N N . ARG A 1 108 ? 20.405 -1.737 -29.205 1.00 87.62 108 ARG A N 1
ATOM 896 C CA . ARG A 1 108 ? 21.874 -1.649 -29.269 1.00 87.62 108 ARG A CA 1
ATOM 897 C C . ARG A 1 108 ? 22.443 -2.544 -30.363 1.00 87.62 108 ARG A C 1
ATOM 899 O O . ARG A 1 108 ? 23.369 -2.117 -31.053 1.00 87.62 108 ARG A O 1
ATOM 906 N N . GLU A 1 109 ? 21.922 -3.755 -30.517 1.00 88.75 109 GLU A N 1
ATOM 907 C CA . GLU A 1 109 ? 22.334 -4.668 -31.583 1.00 88.75 109 GLU A CA 1
ATOM 908 C C . GLU A 1 109 ? 21.987 -4.121 -32.964 1.00 88.75 109 GLU A C 1
ATOM 910 O O . GLU A 1 109 ? 22.857 -4.090 -33.834 1.00 88.75 109 GLU A O 1
ATOM 915 N N . ASP A 1 110 ? 20.778 -3.597 -33.150 1.00 88.25 110 ASP A N 1
ATOM 916 C CA . ASP A 1 110 ? 20.362 -2.977 -34.409 1.00 88.25 110 ASP A CA 1
ATOM 917 C C . ASP A 1 110 ? 21.230 -1.767 -34.752 1.00 88.25 110 ASP A C 1
ATOM 919 O O . ASP A 1 110 ? 21.675 -1.614 -35.892 1.00 88.25 110 ASP A O 1
ATOM 923 N N . ARG A 1 111 ? 21.580 -0.946 -33.753 1.00 83.00 111 ARG A N 1
ATOM 924 C CA . ARG A 1 111 ? 22.515 0.167 -33.947 1.00 83.00 111 ARG A CA 1
ATOM 925 C C . ARG A 1 111 ? 23.910 -0.313 -34.346 1.00 83.00 111 ARG A C 1
ATOM 927 O O . ARG A 1 111 ? 24.518 0.290 -35.226 1.00 83.00 111 ARG A O 1
ATOM 934 N N . ARG A 1 112 ? 24.423 -1.391 -33.740 1.00 87.38 112 ARG A N 1
ATOM 935 C CA . ARG A 1 112 ? 25.707 -1.995 -34.144 1.00 87.38 112 ARG A CA 1
ATOM 936 C C . ARG A 1 112 ? 25.647 -2.512 -35.578 1.00 87.38 112 ARG A C 1
ATOM 938 O O . ARG A 1 112 ? 26.562 -2.235 -36.347 1.00 87.38 112 ARG A O 1
ATOM 945 N N . ARG A 1 113 ? 24.571 -3.209 -35.953 1.00 85.75 113 ARG A N 1
ATOM 946 C CA . ARG A 1 113 ? 24.363 -3.700 -37.324 1.00 85.75 113 ARG A CA 1
ATOM 947 C C . ARG A 1 113 ? 24.305 -2.551 -38.327 1.00 85.75 113 ARG A C 1
ATOM 949 O O . ARG A 1 113 ? 24.947 -2.638 -39.366 1.00 85.75 113 ARG A O 1
ATOM 956 N N . ALA A 1 114 ? 23.603 -1.467 -38.001 1.00 85.12 114 ALA A N 1
ATOM 957 C CA . ALA A 1 114 ? 23.525 -0.283 -38.850 1.00 85.12 114 ALA A CA 1
ATOM 958 C C . ALA A 1 114 ? 24.898 0.384 -39.043 1.00 85.12 114 ALA A C 1
ATOM 960 O O . ALA A 1 114 ? 25.256 0.717 -40.168 1.00 85.12 114 ALA A O 1
ATOM 961 N N . ILE A 1 115 ? 25.690 0.526 -37.973 1.00 82.62 115 ILE A N 1
ATOM 962 C CA . ILE A 1 115 ? 27.052 1.082 -38.051 1.00 82.62 115 ILE A CA 1
ATOM 963 C C . ILE A 1 115 ? 27.944 0.205 -38.936 1.00 82.62 115 ILE A C 1
ATOM 965 O O . ILE A 1 115 ? 28.555 0.717 -39.870 1.00 82.62 115 ILE A O 1
ATOM 969 N N . LEU A 1 116 ? 27.961 -1.112 -38.706 1.00 82.69 116 LEU A N 1
ATOM 970 C CA . LEU A 1 116 ? 28.734 -2.048 -39.528 1.00 82.69 116 LEU A CA 1
ATOM 971 C C . LEU A 1 116 ? 28.296 -2.001 -40.999 1.00 82.69 116 LEU A C 1
ATOM 973 O O . LEU A 1 116 ? 29.132 -1.973 -41.898 1.00 82.69 116 LEU A O 1
ATOM 977 N N . ALA A 1 117 ? 26.990 -1.929 -41.267 1.00 81.69 117 ALA A N 1
ATOM 978 C CA . ALA A 1 117 ? 26.471 -1.802 -42.625 1.00 81.69 117 ALA A CA 1
ATOM 979 C C . ALA A 1 117 ? 26.931 -0.506 -43.316 1.00 81.69 117 ALA A C 1
ATOM 981 O O . ALA A 1 117 ? 27.178 -0.524 -44.520 1.00 81.69 117 ALA A O 1
ATOM 982 N N . MET A 1 118 ? 27.081 0.600 -42.579 1.00 76.94 118 MET A N 1
ATOM 983 C CA . MET A 1 118 ? 27.644 1.848 -43.111 1.00 76.94 118 MET A CA 1
ATOM 984 C C . MET A 1 118 ? 29.159 1.751 -43.340 1.00 76.94 118 MET A C 1
ATOM 986 O O . MET A 1 118 ? 29.655 2.288 -44.327 1.00 76.94 118 MET A O 1
ATOM 990 N N . GLU A 1 119 ? 29.898 1.049 -42.478 1.00 69.62 119 GLU A N 1
ATOM 991 C CA . GLU A 1 119 ? 31.346 0.837 -42.633 1.00 69.62 119 GLU A CA 1
ATOM 992 C C . GLU A 1 119 ? 31.695 -0.052 -43.835 1.00 69.62 119 GLU A C 1
ATOM 994 O O . GLU A 1 119 ? 32.704 0.179 -44.500 1.00 69.62 119 GLU A O 1
ATOM 999 N N . HIS A 1 120 ? 30.846 -1.033 -44.153 1.00 66.06 120 HIS A N 1
ATOM 1000 C CA . HIS A 1 120 ? 31.011 -1.903 -45.320 1.00 66.06 120 HIS A CA 1
ATOM 1001 C C . HIS A 1 120 ? 30.628 -1.242 -46.654 1.00 66.06 120 HIS A C 1
ATOM 1003 O O . HIS A 1 120 ? 30.854 -1.839 -47.711 1.00 66.06 120 HIS A O 1
ATOM 1009 N N . GLN A 1 121 ? 30.066 -0.029 -46.651 1.00 63.38 121 GLN A N 1
ATOM 1010 C CA . GLN A 1 121 ? 29.778 0.671 -47.898 1.00 63.38 121 GLN A CA 1
ATOM 1011 C C . GLN A 1 121 ? 31.059 1.273 -48.491 1.00 63.38 121 GLN A C 1
ATOM 1013 O O . GLN A 1 121 ? 31.833 1.926 -47.784 1.00 63.38 121 GLN A O 1
ATOM 1018 N N . PRO A 1 122 ? 31.297 1.106 -49.805 1.00 62.94 122 PRO A N 1
ATOM 1019 C CA . PRO A 1 122 ? 32.422 1.749 -50.461 1.00 62.94 122 PRO A CA 1
ATOM 1020 C C . PRO A 1 122 ? 32.276 3.266 -50.319 1.00 62.94 122 PRO A C 1
ATOM 1022 O O . PRO A 1 122 ? 31.310 3.856 -50.807 1.00 62.94 122 PRO A O 1
ATOM 1025 N N . LYS A 1 123 ? 33.242 3.903 -49.645 1.00 61.16 123 LYS A N 1
ATOM 1026 C CA . LYS A 1 123 ? 33.293 5.361 -49.504 1.00 61.16 123 LYS A CA 1
ATOM 1027 C C . LYS A 1 123 ? 33.337 5.978 -50.900 1.00 61.16 123 LYS A C 1
ATOM 1029 O O . LYS A 1 123 ? 34.362 5.913 -51.580 1.00 61.16 123 LYS A O 1
ATOM 1034 N N . ARG A 1 124 ? 32.227 6.580 -51.337 1.00 61.00 124 ARG A N 1
ATOM 1035 C CA . ARG A 1 124 ? 32.221 7.432 -52.527 1.00 61.00 124 ARG A CA 1
ATOM 1036 C C . ARG A 1 124 ? 33.114 8.626 -52.222 1.00 61.00 124 ARG A C 1
ATOM 1038 O O . ARG A 1 124 ? 32.770 9.476 -51.410 1.00 61.00 124 ARG A O 1
ATOM 1045 N N . ILE A 1 125 ? 34.282 8.663 -52.851 1.00 64.00 125 ILE A N 1
ATOM 1046 C CA . ILE A 1 125 ? 35.092 9.873 -52.891 1.00 64.00 125 ILE A CA 1
ATOM 1047 C C . ILE A 1 125 ? 34.317 10.834 -53.787 1.00 64.00 125 ILE A C 1
ATOM 1049 O O . ILE A 1 125 ? 34.341 10.691 -55.011 1.00 64.00 125 ILE A O 1
ATOM 1053 N N . GLU A 1 126 ? 33.593 11.774 -53.186 1.00 60.78 126 GLU A N 1
ATOM 1054 C CA . GLU A 1 126 ? 33.040 12.914 -53.909 1.00 60.78 126 GLU A CA 1
ATOM 1055 C C . GLU A 1 126 ? 34.210 13.774 -54.377 1.00 60.78 126 GLU A C 1
ATOM 1057 O O . GLU A 1 126 ? 34.702 14.674 -53.699 1.00 60.78 126 GLU A O 1
ATOM 1062 N N . ARG A 1 127 ? 34.726 13.425 -55.553 1.00 63.19 127 ARG A N 1
ATOM 1063 C CA . ARG A 1 127 ? 35.639 14.273 -56.299 1.00 63.19 127 ARG A CA 1
ATOM 1064 C C . ARG A 1 127 ? 34.813 15.475 -56.73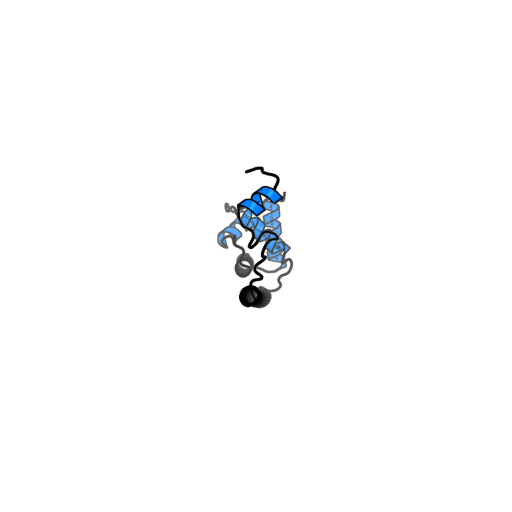7 1.00 63.19 127 ARG A C 1
ATOM 1066 O O . ARG A 1 127 ? 34.000 15.362 -57.650 1.00 63.19 127 ARG A O 1
ATOM 1073 N N . GLY A 1 128 ? 34.966 16.595 -56.031 1.00 66.62 128 GLY A N 1
ATOM 1074 C CA . GLY A 1 128 ? 34.358 17.858 -56.439 1.00 66.62 128 GLY A CA 1
ATOM 1075 C C . GLY A 1 128 ? 34.746 18.203 -57.880 1.00 66.62 128 GLY A C 1
ATOM 1076 O O . GLY A 1 128 ? 35.741 17.699 -58.396 1.00 66.62 128 GLY A O 1
ATOM 1077 N N . VAL A 1 129 ? 33.988 19.089 -58.527 1.00 67.12 129 VAL A N 1
ATOM 1078 C CA . VAL A 1 129 ? 34.171 19.473 -59.947 1.00 67.12 129 VAL A CA 1
ATOM 1079 C C . VAL A 1 129 ? 35.602 19.952 -60.266 1.00 67.12 129 VAL A C 1
ATOM 1081 O O . VAL A 1 129 ? 36.043 19.904 -61.407 1.00 67.12 129 VAL A O 1
ATOM 1084 N N . LEU A 1 130 ? 36.349 20.368 -59.243 1.00 65.38 130 LEU A N 1
ATOM 1085 C CA . LEU A 1 130 ? 37.713 20.885 -59.332 1.00 65.38 130 LEU A CA 1
ATOM 1086 C C . LEU A 1 130 ? 38.797 19.853 -58.970 1.00 65.38 130 LEU A C 1
ATOM 1088 O O . LEU A 1 130 ? 39.979 20.185 -58.900 1.00 65.38 130 LEU A O 1
ATOM 1092 N N . PHE A 1 131 ? 38.420 18.605 -58.695 1.00 64.50 131 PHE A N 1
ATOM 1093 C CA . PHE A 1 131 ? 39.358 17.564 -58.293 1.00 64.50 131 PHE A CA 1
ATOM 1094 C C . PHE A 1 131 ? 40.273 17.180 -59.465 1.00 64.50 131 PHE A C 1
ATOM 1096 O O . PHE A 1 131 ? 39.812 16.658 -60.477 1.00 64.50 131 PHE A O 1
ATOM 1103 N N . GLY A 1 132 ? 41.577 17.412 -59.306 1.00 68.38 132 GLY A N 1
ATOM 1104 C CA . GLY A 1 132 ? 42.583 17.179 -60.348 1.00 68.38 132 GLY A CA 1
ATOM 1105 C C . GLY A 1 132 ? 42.918 18.409 -61.198 1.00 68.38 132 GLY A C 1
ATOM 1106 O O . GLY A 1 132 ? 43.790 18.309 -62.056 1.00 68.38 132 GLY A O 1
ATOM 1107 N N . LEU A 1 133 ? 42.280 19.559 -60.949 1.00 73.19 133 LEU A N 1
ATOM 1108 C CA . LEU A 1 133 ? 42.697 20.838 -61.523 1.00 73.19 133 LEU A CA 1
ATOM 1109 C C . LEU A 1 133 ? 43.820 21.451 -60.683 1.00 73.19 133 LEU A C 1
ATOM 1111 O O . LEU A 1 133 ? 43.821 21.355 -59.452 1.00 73.19 133 LEU A O 1
ATOM 1115 N N . ASP A 1 134 ? 44.785 22.077 -61.351 1.00 72.81 134 ASP A N 1
ATOM 1116 C CA . ASP A 1 134 ? 45.858 22.785 -60.666 1.00 72.81 134 ASP A CA 1
ATOM 1117 C C . ASP A 1 134 ? 45.345 24.071 -59.991 1.00 72.81 134 ASP A C 1
ATOM 1119 O O . ASP A 1 134 ? 44.265 24.598 -60.278 1.00 72.81 134 ASP A O 1
ATOM 1123 N N . LYS A 1 135 ? 46.129 24.580 -59.037 1.00 73.88 135 LYS A N 1
ATOM 1124 C CA . LYS A 1 135 ? 45.733 25.722 -58.202 1.00 73.88 135 LYS A CA 1
ATOM 1125 C C . LYS A 1 135 ? 45.461 26.989 -59.028 1.00 73.88 135 LYS A C 1
ATOM 1127 O O . LYS A 1 135 ? 44.602 27.781 -58.649 1.00 73.88 135 LYS A O 1
ATOM 1132 N N . ALA A 1 136 ? 46.166 27.159 -60.149 1.00 74.44 136 ALA A N 1
ATOM 1133 C CA . ALA A 1 136 ? 45.993 28.292 -61.055 1.00 74.44 136 ALA A CA 1
ATOM 1134 C C . ALA A 1 136 ? 44.647 28.226 -61.798 1.00 74.44 136 ALA A C 1
ATOM 1136 O O . ALA A 1 136 ? 43.926 29.221 -61.857 1.00 74.44 136 ALA A O 1
ATOM 1137 N N . THR A 1 137 ? 44.262 27.042 -62.280 1.00 71.88 137 THR A N 1
ATOM 1138 C CA . THR A 1 137 ? 42.983 26.819 -62.969 1.00 71.88 137 THR A CA 1
ATOM 1139 C C . THR A 1 137 ? 41.801 26.987 -62.018 1.00 71.88 137 THR A C 1
ATOM 1141 O O . THR A 1 137 ? 40.779 27.564 -62.388 1.00 71.88 137 THR A O 1
ATOM 1144 N N . VAL A 1 138 ? 41.943 26.552 -60.762 1.00 75.25 138 VAL A N 1
ATOM 1145 C CA . VAL A 1 138 ? 40.916 26.766 -59.731 1.00 75.25 138 VAL A CA 1
ATOM 1146 C C . VAL A 1 138 ? 40.711 28.255 -59.433 1.00 75.25 138 VAL A C 1
ATOM 1148 O O . VAL A 1 138 ? 39.565 28.698 -59.369 1.00 75.25 138 VAL A O 1
ATOM 1151 N N . ALA A 1 139 ? 41.788 29.035 -59.300 1.00 73.00 139 ALA A N 1
ATOM 1152 C CA . ALA A 1 139 ? 41.699 30.476 -59.046 1.00 73.00 139 ALA A CA 1
ATOM 1153 C C . ALA A 1 139 ? 41.020 31.230 -60.204 1.00 73.00 139 ALA A C 1
ATOM 1155 O O . ALA A 1 139 ? 40.128 32.049 -59.971 1.00 73.00 139 ALA A O 1
ATOM 1156 N N . ALA A 1 140 ? 41.368 30.876 -61.446 1.00 74.12 140 ALA A N 1
ATOM 1157 C CA . ALA A 1 140 ? 40.768 31.457 -62.643 1.00 74.12 140 ALA A CA 1
ATOM 1158 C C . ALA A 1 140 ? 39.259 31.167 -62.746 1.00 74.12 140 ALA A C 1
ATOM 1160 O O . ALA A 1 140 ? 38.475 32.069 -63.036 1.00 74.12 140 ALA A O 1
ATOM 1161 N N . LEU A 1 141 ? 38.831 29.932 -62.454 1.00 74.56 141 LEU A N 1
ATOM 1162 C CA . LEU A 1 141 ? 37.412 29.549 -62.462 1.00 74.56 141 LEU A CA 1
ATOM 1163 C C . LEU A 1 141 ? 36.606 30.194 -61.323 1.00 74.56 141 LEU A C 1
ATOM 1165 O O . LEU A 1 141 ? 35.401 30.390 -61.465 1.00 74.56 141 LEU A O 1
ATOM 1169 N N . GLN A 1 142 ? 37.254 30.534 -60.207 1.00 75.25 142 GLN A N 1
ATOM 1170 C CA . GLN A 1 142 ? 36.634 31.229 -59.072 1.00 75.25 142 GLN A CA 1
ATOM 1171 C C . GLN A 1 142 ? 36.633 32.761 -59.219 1.00 75.25 142 GLN A C 1
ATOM 1173 O O . GLN A 1 142 ? 36.140 33.451 -58.329 1.00 75.25 142 GLN A O 1
ATOM 1178 N N . GLY A 1 143 ? 37.142 33.298 -60.335 1.00 65.19 143 GLY A N 1
ATOM 1179 C CA . GLY A 1 143 ? 37.103 34.731 -60.636 1.00 65.19 143 GLY A CA 1
ATOM 1180 C C . GLY A 1 143 ? 38.116 35.575 -59.860 1.00 65.19 143 GLY A C 1
ATOM 1181 O O . GLY A 1 143 ? 37.989 36.798 -59.838 1.00 65.19 143 GLY A O 1
ATOM 1182 N N . PHE A 1 144 ? 39.122 34.952 -59.243 1.00 56.25 144 PHE A N 1
ATOM 1183 C CA . PHE A 1 144 ? 40.242 35.666 -58.637 1.00 56.25 144 PHE A CA 1
ATOM 1184 C C . PHE A 1 144 ? 41.383 35.752 -59.662 1.00 56.25 144 PHE A C 1
ATOM 1186 O O . PHE A 1 144 ? 41.964 34.714 -59.993 1.00 56.25 144 PHE A O 1
ATOM 1193 N N . PRO A 1 145 ? 41.714 36.940 -60.203 1.00 52.47 145 PRO A N 1
ATOM 1194 C CA . PRO A 1 145 ? 42.922 37.088 -61.004 1.00 52.47 145 PRO A CA 1
ATOM 1195 C C . PRO A 1 145 ? 44.151 36.858 -60.111 1.00 52.47 145 PRO A C 1
ATOM 1197 O O . PRO A 1 145 ? 44.175 37.308 -58.964 1.00 52.47 145 PRO A O 1
ATOM 1200 N N . ALA A 1 146 ? 45.115 36.098 -60.638 1.00 57.34 146 ALA A N 1
ATOM 1201 C CA . ALA A 1 146 ? 46.378 35.758 -59.982 1.00 57.34 146 ALA A CA 1
ATOM 1202 C C . ALA A 1 146 ? 47.238 36.988 -59.659 1.00 57.34 146 ALA A C 1
ATOM 1204 O O . ALA A 1 146 ? 47.182 37.968 -60.438 1.00 57.34 146 ALA A O 1
#

Sequence (146 aa):
MQTDNEIRVAIRQWLSRNRWSAETMLRAMRLLRYSETPATSVLTEYLAERRASIVRDQLLAINRFITSYPRPGTFADFHDVMEHQIVFQGRRREEELIARRMEVEAAREDRRRAILAMEHQPKRIERGVLFGLDKATVAALQGFPA